Protein AF-F3GG56-F1 (afdb_monomer_lite)

Organism: NCBI:txid629263

pLDDT: mean 71.56, std 25.31, range [20.62, 97.62]

Secondary structure (DSSP, 8-state):
------SSS---SSSSS-SEEEEEHHHHHHHHHHHTS---GGGG--SEEE-SSPTTGGGG-SEEEETTEEEEEEEEEEE-GGGGB-TTT-PBPTT-TTHHHHHHHHEETTEEEEEEEEEEES-----TTEEEEEE-SSS-----SS-EEEEE--------------------------

Sequence (178 aa):
IPGGYQTVNDRVGFADGFPLLLIGQGSLDDLSARMGRPQEMLRFRPNLVIEGAEAFAEDGWKRIRIGDIEFQLLTPCARCILTTVDPATGERSADREPFATLKTYREVEGNVLFGQNVANEGWASLKWGCPSKCWSRGGDCRCPAGVLSAALLPTDHWSSKNRSCQSTRGWGELSFWP

Foldseek 3Di:
DPDADPDPDDDDDPDPGFDFWEAEPQQQVVLCVLVVHHDDPVLVVGQKYWYDDHHPPQVQFQWKDFAHKIKGFDAFDFDDLSSQQDPVPRDGNPVSPPQVVQCVPQQDPNTRTGTTGMDIDDDDDHDFQTFMDTDHPDPDDDPPPDGITIDRDPPDDDDDDDDDDDDDDDDDDDDDDD

Radius of gyration: 17.55 Å; chains: 1; bounding box: 44×44×42 Å

Structure (mmCIF, N/CA/C/O backbone):
data_AF-F3GG56-F1
#
_entry.id   AF-F3GG56-F1
#
loop_
_atom_site.group_PDB
_atom_site.id
_atom_site.type_symbol
_atom_site.label_atom_id
_atom_site.label_alt_id
_atom_site.label_comp_id
_atom_site.label_asym_id
_atom_site.label_entity_id
_atom_site.label_seq_id
_atom_site.pdbx_PDB_ins_code
_atom_site.Cartn_x
_atom_site.Cartn_y
_atom_site.Cartn_z
_atom_site.occupancy
_atom_site.B_iso_or_equiv
_atom_site.auth_seq_id
_atom_site.auth_comp_id
_atom_site.auth_asym_id
_atom_site.auth_atom_id
_atom_site.pdbx_PDB_model_num
ATOM 1 N N . ILE A 1 1 ? 18.960 7.220 12.911 1.00 43.25 1 ILE A N 1
ATOM 2 C CA . ILE A 1 1 ? 18.642 6.880 11.505 1.00 43.25 1 ILE A CA 1
ATOM 3 C C . ILE A 1 1 ? 19.958 6.647 10.768 1.00 43.25 1 ILE A C 1
ATOM 5 O O . ILE A 1 1 ? 20.612 7.627 10.432 1.00 43.25 1 ILE A O 1
ATOM 9 N N . PRO A 1 2 ? 20.413 5.399 10.589 1.00 36.97 2 PRO A N 1
ATOM 10 C CA . PRO A 1 2 ? 21.508 5.084 9.680 1.00 36.97 2 PRO A CA 1
ATOM 11 C C . PRO A 1 2 ? 20.952 4.430 8.402 1.00 36.97 2 PRO A C 1
ATOM 13 O O . PRO A 1 2 ? 20.401 3.337 8.475 1.00 36.97 2 PRO A O 1
ATOM 16 N N . GLY A 1 3 ? 21.087 5.096 7.248 1.00 45.09 3 GLY A N 1
ATOM 17 C CA . GLY A 1 3 ? 20.789 4.507 5.930 1.00 45.09 3 GLY A CA 1
ATOM 18 C C . GLY A 1 3 ? 19.905 5.365 5.021 1.00 45.09 3 GLY A C 1
ATOM 19 O O . GLY A 1 3 ? 18.816 4.939 4.655 1.00 45.09 3 GLY A O 1
ATOM 20 N N . GLY A 1 4 ? 20.349 6.573 4.668 1.00 50.53 4 GLY A N 1
ATOM 21 C CA . GLY A 1 4 ? 19.671 7.392 3.659 1.00 50.53 4 GLY A CA 1
ATOM 22 C C . GLY A 1 4 ? 19.847 6.823 2.245 1.00 50.53 4 GLY A C 1
ATOM 23 O O . GLY A 1 4 ? 20.959 6.432 1.904 1.00 50.53 4 GLY A O 1
ATOM 24 N N . TYR A 1 5 ? 18.747 6.820 1.477 1.00 57.56 5 TYR A N 1
ATOM 25 C CA . TYR A 1 5 ? 18.648 6.750 0.006 1.00 57.56 5 TYR A CA 1
ATOM 26 C C . TYR A 1 5 ? 19.387 5.591 -0.670 1.00 57.56 5 TYR A C 1
ATOM 28 O O . TYR A 1 5 ? 20.599 5.635 -0.869 1.00 57.56 5 TYR A O 1
ATOM 36 N N . GLN A 1 6 ? 18.648 4.534 -1.020 1.00 52.34 6 GLN A N 1
ATOM 37 C CA . GLN A 1 6 ? 19.246 3.290 -1.519 1.00 52.34 6 GLN A CA 1
ATOM 38 C C . GLN A 1 6 ? 18.984 3.027 -3.017 1.00 52.34 6 GLN A C 1
ATOM 40 O O . GLN A 1 6 ? 19.161 1.904 -3.474 1.00 52.34 6 GLN A O 1
ATOM 45 N N . THR A 1 7 ? 18.715 4.109 -3.772 1.00 56.66 7 THR A N 1
ATOM 46 C CA . THR A 1 7 ? 18.988 4.368 -5.211 1.00 56.66 7 THR A CA 1
ATOM 47 C C . THR A 1 7 ? 18.245 3.521 -6.267 1.00 56.66 7 THR A C 1
ATOM 49 O O . THR A 1 7 ? 17.949 2.356 -6.058 1.00 56.66 7 THR A O 1
ATOM 52 N N . VAL A 1 8 ? 17.863 4.066 -7.434 1.00 52.19 8 VAL A N 1
ATOM 53 C CA . VAL A 1 8 ? 18.765 4.526 -8.515 1.00 52.19 8 VAL A CA 1
ATOM 54 C C . VAL A 1 8 ? 18.840 6.068 -8.615 1.00 52.19 8 VAL A C 1
ATOM 56 O O . VAL A 1 8 ? 18.184 6.700 -9.432 1.00 52.19 8 VAL A O 1
ATOM 59 N N . ASN A 1 9 ? 19.684 6.662 -7.764 1.00 55.62 9 ASN A N 1
ATOM 60 C CA . ASN A 1 9 ? 20.062 8.080 -7.635 1.00 55.62 9 ASN A CA 1
ATOM 61 C C . ASN A 1 9 ? 18.956 9.086 -7.257 1.00 55.62 9 ASN A C 1
ATOM 63 O O . ASN A 1 9 ? 18.759 10.110 -7.908 1.00 55.62 9 ASN A O 1
ATOM 67 N N . ASP A 1 10 ? 18.320 8.790 -6.123 1.00 62.59 10 ASP A N 1
ATOM 68 C CA . ASP A 1 10 ? 17.372 9.594 -5.342 1.00 62.59 10 ASP A CA 1
ATOM 69 C C . ASP A 1 10 ? 17.573 11.130 -5.350 1.00 62.59 10 ASP A C 1
ATOM 71 O O . ASP A 1 10 ? 18.665 11.636 -5.080 1.00 62.59 10 ASP A O 1
ATOM 75 N N . ARG A 1 11 ? 16.467 11.885 -5.479 1.00 54.31 11 ARG A N 1
ATOM 76 C CA . ARG A 1 11 ? 16.242 13.148 -4.743 1.00 54.31 11 ARG A CA 1
ATOM 77 C C . ARG A 1 11 ? 14.777 13.273 -4.322 1.00 54.31 11 ARG A C 1
ATOM 79 O O . ARG A 1 11 ? 13.881 13.129 -5.146 1.00 54.31 11 ARG A O 1
ATOM 86 N N . VAL A 1 12 ? 14.549 13.609 -3.051 1.00 55.38 12 VAL A N 1
ATOM 87 C CA . VAL A 1 12 ? 13.222 13.867 -2.466 1.00 55.38 12 VAL A CA 1
ATOM 88 C C . VAL A 1 12 ? 13.140 15.298 -1.920 1.00 55.38 12 VAL A C 1
ATOM 90 O O . VAL A 1 12 ? 14.143 15.846 -1.467 1.00 55.38 12 VAL A O 1
ATOM 93 N N . GLY A 1 13 ? 11.951 15.907 -1.981 1.00 57.97 13 GLY A N 1
ATOM 94 C CA . GLY A 1 13 ? 11.652 17.208 -1.364 1.00 57.97 13 GLY A CA 1
ATOM 95 C C . GLY A 1 13 ? 11.037 17.049 0.031 1.00 57.97 13 GLY A C 1
ATOM 96 O O . GLY A 1 13 ? 11.738 17.119 1.031 1.00 57.97 13 GLY A O 1
ATOM 97 N N . PHE A 1 14 ? 9.725 16.793 0.093 1.00 54.75 14 PHE A N 1
ATOM 98 C CA . PHE A 1 14 ? 8.953 16.608 1.338 1.00 54.75 14 PHE A CA 1
ATOM 99 C C . PHE A 1 14 ? 8.449 15.165 1.549 1.00 54.75 14 PHE A C 1
ATOM 101 O O . PHE A 1 14 ? 7.532 14.945 2.334 1.00 54.75 14 PHE A O 1
ATOM 108 N N . ALA A 1 15 ? 8.974 14.186 0.805 1.00 57.44 15 ALA A N 1
ATOM 109 C CA . ALA A 1 15 ? 8.559 12.787 0.928 1.00 57.44 15 ALA A CA 1
ATOM 110 C C . ALA A 1 15 ? 9.323 12.076 2.057 1.00 57.44 15 ALA A C 1
ATOM 112 O O . ALA A 1 15 ? 10.504 12.345 2.269 1.00 57.44 15 ALA A O 1
ATOM 113 N N . ASP A 1 16 ? 8.670 11.122 2.723 1.00 53.34 16 ASP A N 1
ATOM 114 C CA . ASP A 1 16 ? 9.180 10.469 3.939 1.00 53.34 16 ASP A CA 1
ATOM 115 C C . ASP A 1 16 ? 10.363 9.496 3.702 1.00 53.34 16 ASP A C 1
ATOM 117 O O . ASP A 1 16 ? 10.889 8.929 4.659 1.00 53.34 16 ASP A O 1
ATOM 121 N N . GLY A 1 17 ? 10.821 9.304 2.454 1.00 54.62 17 GLY A N 1
ATOM 122 C CA . GLY A 1 17 ? 12.066 8.572 2.168 1.00 54.62 17 GLY A CA 1
ATOM 123 C C . GLY A 1 17 ? 12.237 8.028 0.745 1.00 54.62 17 GLY A C 1
ATOM 124 O O . GLY A 1 17 ? 13.373 7.897 0.297 1.00 54.62 17 GLY A O 1
ATOM 125 N N . PHE A 1 18 ? 11.146 7.755 0.018 1.00 61.84 18 PHE A N 1
ATOM 126 C CA . PHE A 1 18 ? 11.176 7.208 -1.349 1.00 61.84 18 PHE A CA 1
ATOM 127 C C . PHE A 1 18 ? 10.208 7.954 -2.280 1.00 61.84 18 PHE A C 1
ATOM 129 O O . PHE A 1 18 ? 9.188 8.459 -1.807 1.00 61.84 18 PHE A O 1
ATOM 136 N N . PRO A 1 19 ? 10.512 8.049 -3.589 1.00 70.31 19 PRO A N 1
ATOM 137 C CA . PRO A 1 19 ? 9.746 8.882 -4.513 1.00 70.31 19 PRO A CA 1
ATOM 138 C C . PRO A 1 19 ? 8.378 8.294 -4.875 1.00 70.31 19 PRO A C 1
ATOM 140 O O . PRO A 1 19 ? 7.456 9.061 -5.144 1.00 70.31 19 PRO A O 1
ATOM 143 N N . LEU A 1 20 ? 8.243 6.961 -4.893 1.00 86.00 20 LEU A N 1
ATOM 144 C CA . LEU A 1 20 ? 7.026 6.279 -5.323 1.00 86.00 20 LEU A CA 1
ATOM 145 C C . LEU A 1 20 ? 6.660 5.117 -4.392 1.00 86.00 20 LEU A C 1
ATOM 147 O O . LEU A 1 20 ? 7.518 4.338 -3.975 1.00 86.00 20 LEU A O 1
ATOM 151 N N . LEU A 1 21 ? 5.363 4.971 -4.130 1.00 90.81 21 LEU A N 1
ATOM 152 C CA . LEU A 1 21 ? 4.765 3.859 -3.397 1.00 90.81 21 LEU A CA 1
ATOM 153 C C . LEU A 1 21 ? 3.845 3.052 -4.319 1.00 90.81 21 LEU A C 1
ATOM 155 O O . LEU A 1 21 ? 2.959 3.613 -4.970 1.00 90.81 21 LEU A O 1
ATOM 159 N N . LEU A 1 22 ? 4.037 1.736 -4.327 1.00 92.94 22 LEU A N 1
ATOM 160 C CA . LEU A 1 22 ? 3.212 0.773 -5.042 1.00 92.94 22 LE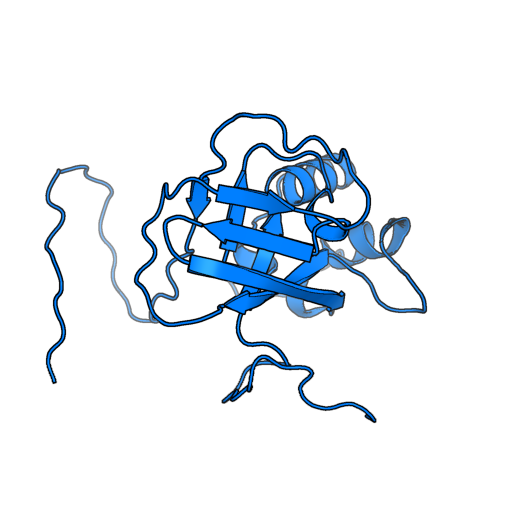U A CA 1
ATOM 161 C C . LEU A 1 22 ? 2.412 -0.090 -4.068 1.00 92.94 22 LEU A C 1
ATOM 163 O O . LEU A 1 22 ? 2.963 -0.574 -3.079 1.00 92.94 22 LEU A O 1
ATOM 167 N N . ILE A 1 23 ? 1.133 -0.319 -4.368 1.00 95.19 23 ILE A N 1
ATOM 168 C CA . ILE A 1 23 ? 0.257 -1.219 -3.604 1.00 95.19 23 ILE A CA 1
ATOM 169 C C . ILE A 1 23 ? -0.563 -2.084 -4.567 1.00 95.19 23 ILE A C 1
ATOM 171 O O . ILE A 1 23 ? -1.071 -1.589 -5.575 1.00 95.19 23 ILE A O 1
ATOM 175 N N . GLY A 1 24 ? -0.708 -3.374 -4.266 1.00 94.75 24 GLY A N 1
ATOM 176 C CA . GLY A 1 24 ? -1.625 -4.254 -4.990 1.00 94.75 24 GLY A CA 1
ATOM 177 C C . GLY A 1 24 ? -3.084 -4.044 -4.569 1.00 94.75 24 GLY A C 1
ATOM 178 O O . GLY A 1 24 ? -3.380 -3.939 -3.379 1.00 94.75 24 GLY A O 1
ATOM 179 N N . GLN A 1 25 ? -4.022 -4.041 -5.520 1.00 94.25 25 GLN A N 1
ATOM 180 C CA . GLN A 1 25 ? -5.458 -4.002 -5.210 1.00 94.25 25 GLN A CA 1
ATOM 181 C C . GLN A 1 25 ? -5.879 -5.226 -4.382 1.00 94.25 25 GLN A C 1
ATOM 183 O O . GLN A 1 25 ? -6.579 -5.069 -3.387 1.00 94.25 25 GLN A O 1
ATOM 188 N N . GLY A 1 26 ? -5.348 -6.416 -4.694 1.00 94.81 26 GLY A N 1
ATOM 189 C CA . GLY A 1 26 ? -5.597 -7.630 -3.907 1.00 94.81 26 GLY A CA 1
ATOM 190 C C . GLY A 1 26 ? -5.169 -7.505 -2.437 1.00 94.81 26 GLY A C 1
ATOM 191 O O . GLY A 1 26 ? -5.829 -8.048 -1.554 1.00 94.81 26 GLY A O 1
ATOM 192 N N . SER A 1 27 ? -4.116 -6.732 -2.145 1.00 96.94 27 SER A N 1
ATOM 193 C CA . SER A 1 27 ? -3.671 -6.441 -0.772 1.00 96.94 27 SER A CA 1
ATOM 194 C C . SER A 1 27 ? -4.665 -5.554 -0.018 1.00 96.94 27 SER A C 1
ATOM 196 O O . SER A 1 27 ? -4.894 -5.748 1.177 1.00 96.94 27 SER A O 1
ATOM 198 N N . LEU A 1 28 ? -5.277 -4.578 -0.701 1.00 96.88 28 LEU A N 1
ATOM 199 C CA . LEU A 1 28 ? -6.338 -3.749 -0.122 1.00 96.88 28 LEU A CA 1
ATOM 200 C C . LEU A 1 28 ? -7.628 -4.551 0.087 1.00 96.88 28 LEU A C 1
ATOM 202 O O . LEU A 1 28 ? -8.318 -4.346 1.089 1.00 96.88 28 LEU A O 1
ATOM 206 N N . ASP A 1 29 ? -7.940 -5.461 -0.833 1.00 96.94 29 ASP A N 1
ATOM 207 C CA . ASP A 1 29 ? -9.124 -6.312 -0.756 1.00 96.94 29 ASP A CA 1
ATOM 208 C C . ASP A 1 29 ? -9.025 -7.288 0.428 1.00 96.94 29 ASP A C 1
ATOM 210 O O . ASP A 1 29 ? -9.970 -7.386 1.213 1.00 96.94 29 ASP A O 1
ATOM 214 N N . ASP A 1 30 ? -7.868 -7.933 0.636 1.00 97.62 30 ASP A N 1
ATOM 215 C CA . ASP A 1 30 ? -7.615 -8.782 1.814 1.00 97.62 30 ASP A CA 1
ATOM 216 C C . ASP A 1 30 ? -7.719 -7.982 3.123 1.00 97.62 30 ASP A C 1
ATOM 218 O O . ASP A 1 30 ? -8.399 -8.406 4.063 1.00 97.62 30 ASP A O 1
ATOM 222 N N . LEU A 1 31 ? -7.135 -6.780 3.174 1.00 97.31 31 LEU A N 1
ATOM 223 C CA . LEU A 1 31 ? -7.261 -5.898 4.335 1.00 97.31 31 LEU A CA 1
ATOM 224 C C . LEU A 1 31 ? -8.726 -5.528 4.615 1.00 97.31 31 LEU A C 1
ATOM 226 O O . LEU A 1 31 ? -9.179 -5.614 5.758 1.00 97.31 31 LEU A O 1
ATOM 230 N N . SER A 1 32 ? -9.470 -5.143 3.580 1.00 96.56 32 SER A N 1
ATOM 231 C CA . SER A 1 32 ? -10.889 -4.789 3.690 1.00 96.56 32 SER A CA 1
ATOM 232 C C . SER A 1 32 ? -11.725 -5.973 4.180 1.00 96.56 32 SER A C 1
ATOM 234 O O . SER A 1 32 ? -12.598 -5.811 5.037 1.00 96.56 32 SER A O 1
ATOM 236 N N . ALA A 1 33 ? -11.427 -7.182 3.695 1.00 96.88 33 ALA A N 1
ATOM 237 C CA . ALA A 1 33 ? -12.085 -8.408 4.128 1.00 96.88 33 ALA A CA 1
ATOM 238 C C . ALA A 1 33 ? -11.826 -8.702 5.614 1.00 96.88 33 ALA A C 1
ATOM 240 O O . ALA A 1 33 ? -12.768 -8.990 6.352 1.00 96.88 33 ALA A O 1
ATOM 241 N N . ARG A 1 34 ? -10.580 -8.562 6.087 1.00 96.69 34 ARG A N 1
ATOM 242 C CA . ARG A 1 34 ? -10.224 -8.750 7.510 1.00 96.69 34 ARG A CA 1
ATOM 243 C C . ARG A 1 34 ? -10.898 -7.740 8.428 1.00 96.69 34 ARG A C 1
ATOM 245 O O . ARG A 1 34 ? -11.269 -8.083 9.545 1.00 96.69 34 ARG A O 1
ATOM 252 N N . MET A 1 35 ? -11.064 -6.511 7.953 1.00 94.75 35 MET A N 1
ATOM 253 C CA . MET A 1 35 ? -11.761 -5.457 8.687 1.00 94.75 35 MET A CA 1
ATOM 254 C C . MET A 1 35 ? -13.286 -5.615 8.669 1.00 94.75 35 MET A C 1
ATOM 256 O O . MET A 1 35 ? -13.978 -4.941 9.430 1.00 94.75 35 MET A O 1
ATOM 260 N N . GLY A 1 36 ? -13.826 -6.448 7.775 1.00 95.44 36 GLY A N 1
ATOM 261 C CA . GLY A 1 36 ? -15.267 -6.575 7.559 1.00 95.44 36 GLY A CA 1
ATOM 262 C C . GLY A 1 36 ? -15.917 -5.324 6.956 1.00 95.44 36 GLY A C 1
ATOM 263 O O . GLY A 1 36 ? -17.139 -5.191 7.002 1.00 95.44 36 GLY A O 1
ATOM 264 N N . ARG A 1 37 ? -15.127 -4.391 6.405 1.00 93.56 37 ARG A N 1
ATOM 265 C CA . ARG A 1 37 ? -15.616 -3.177 5.736 1.00 93.56 37 ARG A CA 1
ATOM 266 C C . ARG A 1 37 ? -14.640 -2.703 4.655 1.00 93.56 37 ARG A C 1
ATOM 268 O O . ARG A 1 37 ? -13.432 -2.863 4.834 1.00 93.56 37 ARG A O 1
ATOM 275 N N . PRO A 1 38 ? -15.128 -2.065 3.575 1.00 93.12 38 PRO A N 1
ATOM 276 C CA . PRO A 1 38 ? -14.264 -1.511 2.536 1.00 93.12 38 PRO A CA 1
ATOM 277 C C . PRO A 1 38 ? -13.249 -0.515 3.101 1.00 93.12 38 PRO A C 1
ATOM 279 O O . PRO A 1 38 ? -13.566 0.252 4.015 1.00 93.12 38 PRO A O 1
ATOM 282 N N . GLN A 1 39 ? -12.042 -0.511 2.543 1.00 91.81 39 GLN A N 1
ATOM 283 C CA . GLN A 1 39 ? -11.027 0.510 2.780 1.00 91.81 39 GLN A CA 1
ATOM 284 C C . GLN A 1 39 ? -10.684 1.254 1.496 1.00 91.81 39 GLN A C 1
ATOM 286 O O . GLN A 1 39 ? -10.780 0.724 0.393 1.00 91.81 39 GLN A O 1
ATOM 291 N N . GLU A 1 40 ? -10.263 2.504 1.652 1.00 91.62 40 GLU A N 1
ATOM 292 C CA . GLU A 1 40 ? -9.909 3.368 0.533 1.00 91.62 40 GLU A CA 1
ATOM 293 C C . GLU A 1 40 ? -8.402 3.336 0.302 1.00 91.62 40 GLU A C 1
ATOM 295 O O . GLU A 1 40 ? -7.615 3.649 1.199 1.00 91.62 40 GLU A O 1
ATOM 300 N N . MET A 1 41 ? -7.994 3.051 -0.936 1.00 93.19 41 MET A N 1
ATOM 301 C CA . MET A 1 41 ? -6.584 3.046 -1.334 1.00 93.19 41 MET A CA 1
ATOM 302 C C . MET A 1 41 ? -5.882 4.383 -1.029 1.00 93.19 41 MET A C 1
ATOM 304 O O . MET A 1 41 ? -4.709 4.422 -0.655 1.00 93.19 41 MET A O 1
ATOM 308 N N . LEU A 1 42 ? -6.625 5.492 -1.120 1.00 89.62 42 LEU A N 1
ATOM 309 C CA . LEU A 1 42 ? -6.126 6.851 -0.912 1.00 89.62 42 LEU A CA 1
ATOM 310 C C . LEU A 1 42 ? -5.545 7.075 0.499 1.00 89.62 42 LEU A C 1
ATOM 312 O O . LEU A 1 42 ? -4.612 7.864 0.651 1.00 89.62 42 LEU A O 1
ATOM 316 N N . ARG A 1 43 ? -6.003 6.322 1.514 1.00 91.44 43 ARG A N 1
ATOM 317 C CA . ARG A 1 43 ? -5.471 6.361 2.897 1.00 91.44 43 ARG A CA 1
ATOM 318 C C . ARG A 1 43 ? -4.000 5.962 2.973 1.00 91.44 43 ARG A C 1
ATOM 320 O O . ARG A 1 43 ? -3.266 6.394 3.864 1.00 91.44 43 ARG A O 1
ATOM 327 N N . PHE A 1 44 ? -3.547 5.150 2.021 1.00 91.88 44 PHE A N 1
ATOM 328 C CA . PHE A 1 44 ? -2.166 4.687 1.955 1.00 91.88 44 PHE A CA 1
ATOM 329 C C . PHE A 1 44 ? -1.275 5.593 1.102 1.00 91.88 44 PHE A C 1
ATOM 331 O O . PHE A 1 44 ? -0.052 5.484 1.192 1.00 91.88 44 PHE A O 1
ATOM 338 N N . ARG A 1 45 ? -1.873 6.542 0.366 1.00 90.69 45 ARG A N 1
ATOM 339 C CA . ARG A 1 45 ? -1.200 7.495 -0.528 1.00 90.69 45 ARG A CA 1
ATOM 340 C C . ARG A 1 45 ? -0.251 6.819 -1.539 1.00 90.69 45 ARG A C 1
ATOM 342 O O . ARG A 1 45 ? 0.889 7.270 -1.662 1.00 90.69 45 ARG A O 1
ATOM 349 N N . PRO A 1 46 ? -0.657 5.734 -2.230 1.00 90.75 46 PRO A N 1
ATOM 350 C CA . PRO A 1 46 ? 0.188 5.154 -3.260 1.00 90.75 46 PRO A CA 1
ATOM 351 C C . PRO A 1 46 ? 0.250 6.059 -4.487 1.00 90.75 46 PRO A C 1
ATOM 353 O O . PRO A 1 46 ? -0.675 6.819 -4.777 1.00 90.75 46 PRO A O 1
ATOM 356 N N . ASN A 1 47 ? 1.332 5.922 -5.241 1.00 89.81 47 ASN A N 1
ATOM 357 C CA . ASN A 1 47 ? 1.456 6.489 -6.578 1.00 89.81 47 ASN A CA 1
ATOM 358 C C . ASN A 1 47 ? 0.980 5.491 -7.634 1.00 89.81 47 ASN A C 1
ATOM 360 O O . ASN A 1 47 ? 0.434 5.898 -8.653 1.00 89.81 47 ASN A O 1
ATOM 364 N N . LEU A 1 48 ? 1.195 4.196 -7.385 1.00 90.25 48 LEU A N 1
ATOM 365 C CA . LEU A 1 48 ? 0.886 3.113 -8.308 1.0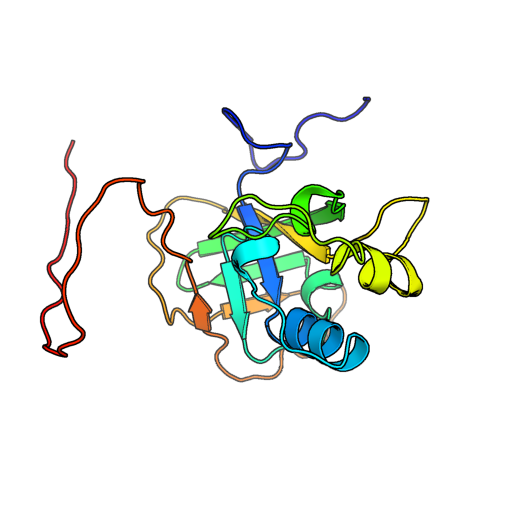0 90.25 48 LEU A CA 1
ATOM 366 C C . LEU A 1 48 ? 0.000 2.079 -7.616 1.00 90.25 48 LEU A C 1
ATOM 368 O O . LEU A 1 48 ? 0.357 1.554 -6.559 1.00 90.25 48 LEU A O 1
ATOM 372 N N . VAL A 1 49 ? -1.127 1.756 -8.241 1.00 91.75 49 VAL A N 1
ATOM 373 C CA . VAL A 1 49 ? -1.977 0.629 -7.841 1.00 91.75 49 VAL A CA 1
ATOM 374 C C . VAL A 1 49 ? -1.932 -0.431 -8.924 1.00 91.75 49 VAL A C 1
ATOM 376 O O . VAL A 1 49 ? -2.136 -0.094 -10.086 1.00 91.75 49 VAL A O 1
ATOM 379 N N . ILE A 1 50 ? -1.672 -1.682 -8.548 1.00 89.62 50 ILE A N 1
ATOM 380 C CA . ILE A 1 50 ? -1.607 -2.822 -9.471 1.00 89.62 50 ILE A CA 1
ATOM 381 C C . ILE A 1 50 ? -2.779 -3.771 -9.205 1.00 89.62 50 ILE A C 1
ATOM 383 O O . ILE A 1 50 ? -2.923 -4.293 -8.102 1.00 89.62 50 ILE A O 1
ATOM 387 N N . GLU A 1 51 ? -3.608 -4.019 -10.214 1.00 87.75 51 GLU A N 1
ATOM 388 C CA . GLU A 1 51 ? -4.792 -4.890 -10.122 1.00 87.75 51 GLU A CA 1
ATOM 389 C C . GLU A 1 51 ? -4.555 -6.260 -10.744 1.00 87.75 51 GLU A C 1
ATOM 391 O O . GLU A 1 51 ? -3.970 -6.301 -11.810 1.00 87.75 51 GLU A O 1
ATOM 396 N N . GLY A 1 52 ? -5.088 -7.349 -10.173 1.00 85.19 52 GLY A N 1
ATOM 397 C CA . GLY A 1 52 ? -5.028 -8.703 -10.761 1.00 85.19 52 GLY A CA 1
ATOM 398 C C . GLY A 1 52 ? -3.894 -9.592 -10.230 1.00 85.19 52 GLY A C 1
ATOM 399 O O . GLY A 1 52 ? -3.675 -10.692 -10.736 1.00 85.19 52 GLY A O 1
ATOM 400 N N . ALA A 1 53 ? -3.178 -9.124 -9.209 1.00 88.62 53 ALA A N 1
ATOM 401 C CA . ALA A 1 53 ? -2.240 -9.925 -8.437 1.00 88.62 53 ALA A CA 1
ATOM 402 C C . ALA A 1 53 ? -2.889 -10.414 -7.132 1.00 88.62 53 ALA A C 1
ATOM 404 O O . ALA A 1 53 ? -3.771 -9.748 -6.586 1.00 88.62 53 ALA A O 1
ATOM 405 N N . GLU A 1 54 ? -2.421 -11.559 -6.633 1.00 92.12 54 GLU A N 1
ATOM 406 C CA . GLU A 1 54 ? -2.796 -12.079 -5.313 1.00 92.12 54 GLU A CA 1
ATOM 407 C C . GLU A 1 54 ? -2.428 -11.091 -4.198 1.00 92.12 54 GLU A C 1
ATOM 409 O O . GLU A 1 54 ? -1.519 -10.268 -4.352 1.00 92.12 54 GLU A O 1
ATOM 414 N N . ALA A 1 55 ? -3.109 -11.196 -3.055 1.00 94.62 55 ALA A N 1
ATOM 415 C CA . ALA A 1 55 ? -2.829 -10.353 -1.899 1.00 94.62 55 ALA A CA 1
ATOM 416 C C . ALA A 1 55 ? -1.347 -10.435 -1.491 1.00 94.62 55 ALA A C 1
ATOM 418 O O . ALA A 1 55 ? -0.798 -11.520 -1.290 1.00 94.62 55 ALA A O 1
ATOM 419 N N . PHE A 1 56 ? -0.715 -9.268 -1.357 1.00 94.88 56 PHE A N 1
ATOM 420 C CA . PHE A 1 56 ? 0.690 -9.075 -0.988 1.00 94.88 56 PHE A CA 1
ATOM 421 C C . PHE A 1 56 ? 1.714 -9.674 -1.961 1.00 94.88 56 PHE A C 1
ATOM 423 O O . PHE A 1 56 ? 2.887 -9.813 -1.607 1.00 94.88 56 PHE A O 1
ATOM 430 N N . ALA A 1 57 ? 1.321 -10.008 -3.194 1.00 92.06 57 ALA A N 1
ATOM 431 C CA . ALA A 1 57 ? 2.252 -10.498 -4.210 1.00 92.06 57 ALA A CA 1
ATOM 432 C C . ALA A 1 57 ? 3.407 -9.512 -4.469 1.00 92.06 57 ALA A C 1
ATOM 434 O O . ALA A 1 57 ? 4.519 -9.942 -4.789 1.00 92.06 57 ALA A O 1
ATOM 435 N N . GLU A 1 58 ? 3.167 -8.210 -4.285 1.00 91.19 58 GLU A N 1
ATOM 436 C CA . GLU A 1 58 ? 4.169 -7.157 -4.429 1.00 91.19 58 GLU A CA 1
ATOM 437 C C . GLU A 1 58 ? 5.385 -7.332 -3.514 1.00 91.19 58 GLU A C 1
ATOM 439 O O . GLU A 1 58 ? 6.482 -6.933 -3.899 1.00 91.19 58 GLU A O 1
ATOM 444 N N . ASP A 1 59 ? 5.244 -7.997 -2.364 1.00 92.38 59 ASP A N 1
ATOM 445 C CA . ASP A 1 59 ? 6.354 -8.254 -1.438 1.00 92.38 59 ASP A CA 1
ATOM 446 C C . ASP A 1 59 ? 7.465 -9.110 -2.069 1.00 92.38 59 ASP A C 1
ATOM 448 O O . ASP A 1 59 ? 8.637 -9.016 -1.691 1.00 92.38 59 ASP A O 1
ATOM 452 N N . GLY A 1 60 ? 7.103 -9.957 -3.037 1.00 89.81 60 GLY A N 1
ATOM 453 C CA . GLY A 1 60 ? 8.027 -10.858 -3.722 1.00 89.81 60 GLY A CA 1
ATOM 454 C C . GLY A 1 60 ? 8.680 -10.263 -4.970 1.00 89.81 60 GLY A C 1
ATOM 455 O O . GLY A 1 60 ? 9.635 -10.847 -5.497 1.00 89.81 60 GLY A O 1
ATOM 456 N N . TRP A 1 61 ? 8.191 -9.130 -5.480 1.00 90.88 61 TRP A N 1
ATOM 457 C CA . TRP A 1 61 ? 8.697 -8.575 -6.734 1.00 90.88 61 TRP A CA 1
ATOM 458 C C . TRP A 1 61 ? 10.041 -7.877 -6.525 1.00 90.88 61 TRP A C 1
ATOM 460 O O . TRP A 1 61 ? 10.308 -7.254 -5.500 1.00 90.88 61 TRP A O 1
ATOM 470 N N . LYS A 1 62 ? 10.917 -7.978 -7.528 1.00 87.31 62 LYS A N 1
ATOM 471 C CA . LYS A 1 62 ? 12.195 -7.246 -7.561 1.00 87.31 62 LYS A CA 1
ATOM 472 C C . LYS A 1 62 ? 12.204 -6.168 -8.625 1.00 87.31 62 LYS A C 1
ATOM 474 O O . LYS A 1 62 ? 12.738 -5.085 -8.403 1.00 87.31 62 LYS A O 1
ATOM 479 N N . ARG A 1 63 ? 11.593 -6.462 -9.769 1.00 87.25 63 ARG A N 1
ATOM 480 C CA . ARG A 1 63 ? 11.364 -5.499 -10.838 1.00 87.25 63 ARG A CA 1
ATOM 481 C C . ARG A 1 63 ? 9.956 -5.643 -11.363 1.00 87.25 63 ARG A C 1
ATOM 483 O O . ARG A 1 63 ? 9.429 -6.754 -11.427 1.00 87.25 63 ARG A O 1
ATOM 490 N N . ILE A 1 64 ? 9.400 -4.529 -11.800 1.00 88.38 64 ILE A N 1
ATOM 491 C CA . ILE A 1 64 ? 8.203 -4.509 -12.624 1.00 88.38 64 ILE A CA 1
ATOM 492 C C . ILE A 1 64 ? 8.426 -3.589 -13.811 1.00 88.38 64 ILE A C 1
ATOM 494 O O . ILE A 1 64 ? 9.235 -2.672 -13.755 1.00 88.38 64 ILE A O 1
ATOM 498 N N . ARG A 1 65 ? 7.688 -3.810 -14.884 1.00 84.81 65 ARG A N 1
ATOM 499 C CA . ARG A 1 65 ? 7.593 -2.882 -16.000 1.00 84.81 65 ARG A CA 1
ATOM 500 C C . ARG A 1 65 ? 6.147 -2.478 -16.161 1.00 84.81 65 ARG A C 1
ATOM 502 O O . ARG A 1 65 ? 5.300 -3.362 -16.219 1.00 84.81 65 ARG A O 1
ATOM 509 N N . ILE A 1 66 ? 5.880 -1.182 -16.250 1.00 84.06 66 ILE A N 1
ATOM 510 C CA . ILE A 1 66 ? 4.553 -0.616 -16.501 1.00 84.06 66 ILE A CA 1
ATOM 511 C C . ILE A 1 66 ? 4.659 0.190 -17.794 1.00 84.06 66 ILE A C 1
ATOM 513 O O . ILE A 1 66 ? 5.411 1.163 -17.854 1.00 84.06 66 ILE A O 1
ATOM 517 N N . GLY A 1 67 ? 3.948 -0.232 -18.843 1.00 82.25 67 GLY A N 1
ATOM 518 C CA . GLY A 1 67 ? 4.176 0.308 -20.187 1.00 82.25 67 GLY A CA 1
ATOM 519 C C . GLY A 1 67 ? 5.639 0.130 -20.615 1.00 82.25 67 GLY A C 1
ATOM 520 O O . GLY A 1 67 ? 6.136 -0.999 -20.668 1.00 82.25 67 GLY A O 1
ATOM 521 N N . ASP A 1 68 ? 6.323 1.248 -20.864 1.00 79.81 68 ASP A N 1
ATOM 522 C CA . ASP A 1 68 ? 7.727 1.289 -21.298 1.00 79.81 68 ASP A CA 1
ATOM 523 C C . ASP A 1 68 ? 8.718 1.625 -20.168 1.00 79.81 68 ASP A C 1
ATOM 525 O O . ASP A 1 68 ? 9.917 1.720 -20.414 1.00 79.81 68 ASP A O 1
ATOM 529 N N . ILE A 1 69 ? 8.240 1.790 -18.927 1.00 81.31 69 ILE A N 1
ATOM 530 C CA . ILE A 1 69 ? 9.080 2.146 -17.774 1.00 81.31 69 ILE A CA 1
ATOM 531 C C . ILE A 1 69 ? 9.333 0.918 -16.909 1.00 81.31 69 ILE A C 1
ATOM 533 O O . ILE A 1 69 ? 8.389 0.238 -16.496 1.00 81.31 69 ILE A O 1
ATOM 537 N N . GLU A 1 70 ? 10.599 0.664 -16.587 1.00 86.44 70 GLU A N 1
ATOM 538 C CA . GLU A 1 70 ? 10.980 -0.305 -15.561 1.00 86.44 70 GLU A CA 1
ATOM 539 C C . GLU A 1 70 ? 11.038 0.355 -14.182 1.00 86.44 70 GLU A C 1
ATOM 541 O O . GLU A 1 70 ? 11.477 1.491 -14.029 1.00 86.44 70 GLU A O 1
ATOM 546 N N . PHE A 1 71 ? 10.606 -0.377 -13.163 1.00 86.56 71 PHE A N 1
ATOM 547 C CA . PHE A 1 71 ? 10.676 0.015 -11.767 1.00 86.56 71 PHE A CA 1
ATOM 548 C C . PHE A 1 71 ? 11.392 -1.069 -10.977 1.00 86.56 71 PHE A C 1
ATOM 550 O O . PHE A 1 71 ? 11.124 -2.264 -11.144 1.00 86.56 71 PHE A O 1
ATOM 557 N N . GLN A 1 72 ? 12.256 -0.646 -10.064 1.00 88.19 72 GLN A N 1
ATOM 558 C CA . GLN A 1 72 ? 12.839 -1.511 -9.050 1.00 88.19 72 GLN A CA 1
ATOM 559 C C . GLN A 1 72 ? 12.039 -1.393 -7.758 1.00 88.19 72 GLN A C 1
ATOM 561 O O . GLN A 1 72 ? 11.717 -0.285 -7.323 1.00 88.19 72 GLN A O 1
ATOM 566 N N . LEU A 1 73 ? 11.744 -2.533 -7.135 1.00 88.56 73 LEU A N 1
ATOM 567 C CA . LEU A 1 73 ? 11.188 -2.573 -5.787 1.00 88.56 73 LEU A CA 1
ATOM 568 C C . LEU A 1 73 ? 12.338 -2.553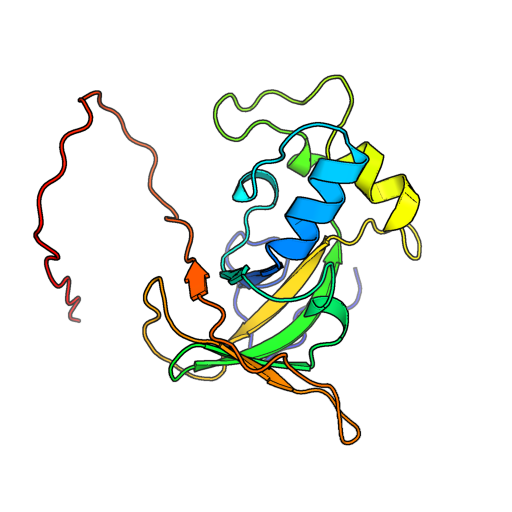 -4.787 1.00 88.56 73 LEU A C 1
ATOM 570 O O . LEU A 1 73 ? 13.213 -3.419 -4.824 1.00 88.56 73 LEU A O 1
ATOM 574 N N . LEU A 1 74 ? 12.335 -1.547 -3.917 1.00 87.75 74 LEU A N 1
ATOM 575 C CA . LEU A 1 74 ? 13.455 -1.246 -3.033 1.00 87.75 74 LEU A CA 1
ATOM 576 C C . LEU A 1 74 ? 13.256 -1.871 -1.657 1.00 87.75 74 LEU A C 1
ATOM 578 O O . LEU A 1 74 ? 14.041 -2.716 -1.231 1.00 87.75 74 LEU A O 1
ATOM 582 N N . THR A 1 75 ? 12.205 -1.454 -0.953 1.00 87.25 75 THR A N 1
ATOM 583 C CA . THR A 1 75 ? 11.957 -1.881 0.425 1.00 87.25 75 THR A CA 1
ATOM 584 C C . THR A 1 75 ? 10.467 -1.839 0.768 1.00 87.25 75 THR A C 1
ATOM 586 O O . THR A 1 75 ? 9.772 -0.924 0.299 1.00 87.25 75 THR A O 1
ATOM 589 N N . PRO A 1 76 ? 9.973 -2.761 1.617 1.00 92.25 76 PRO A N 1
ATOM 590 C CA . PRO A 1 76 ? 8.624 -2.683 2.161 1.00 92.25 76 PRO A CA 1
ATOM 591 C C . PRO A 1 76 ? 8.344 -1.329 2.819 1.00 92.25 76 PRO A C 1
ATOM 593 O O . PRO A 1 76 ? 9.198 -0.749 3.495 1.00 92.25 76 PRO A O 1
ATOM 596 N N . CYS A 1 77 ? 7.134 -0.809 2.629 1.00 91.50 77 CYS A N 1
ATOM 597 C CA . CYS A 1 77 ? 6.730 0.468 3.203 1.00 91.50 77 CYS A CA 1
ATOM 598 C C . CYS A 1 77 ? 6.172 0.263 4.616 1.00 91.50 77 CYS A C 1
ATOM 600 O O . CYS A 1 77 ? 5.094 -0.309 4.801 1.00 91.50 77 CYS A O 1
ATOM 602 N N . ALA A 1 78 ? 6.902 0.756 5.618 1.00 92.12 78 ALA A N 1
ATOM 603 C CA . ALA A 1 78 ? 6.401 0.841 6.981 1.00 92.12 78 ALA A CA 1
ATOM 604 C C . ALA A 1 78 ? 5.313 1.919 7.065 1.00 92.12 78 ALA A C 1
ATOM 606 O O . ALA A 1 78 ? 5.531 3.088 6.743 1.00 92.12 78 ALA A O 1
ATOM 607 N N . ARG A 1 79 ? 4.122 1.526 7.504 1.00 92.94 79 ARG A N 1
ATOM 608 C CA . ARG A 1 79 ? 2.994 2.427 7.713 1.00 92.94 79 ARG A CA 1
ATOM 609 C C . ARG A 1 79 ? 3.013 2.965 9.129 1.00 92.94 79 ARG A C 1
ATOM 611 O O . ARG A 1 79 ? 3.347 2.263 10.077 1.00 92.94 79 ARG A O 1
ATOM 618 N N . CYS A 1 80 ? 2.613 4.219 9.266 1.00 88.00 80 CYS A N 1
ATOM 619 C CA . CYS A 1 80 ? 2.415 4.870 10.551 1.00 88.00 80 CYS A CA 1
ATOM 620 C C . CYS A 1 80 ? 0.924 5.128 10.797 1.00 88.00 80 CYS A C 1
ATOM 622 O O . CYS A 1 80 ? 0.078 4.880 9.937 1.00 88.00 80 CYS A O 1
ATOM 624 N N . ILE A 1 81 ? 0.613 5.698 11.961 1.00 89.38 81 ILE A N 1
ATOM 625 C CA . ILE A 1 81 ? -0.753 6.042 12.370 1.00 89.38 81 ILE A CA 1
ATOM 626 C C . ILE A 1 81 ? -1.464 7.008 11.406 1.00 89.38 81 ILE A C 1
ATOM 628 O O . ILE A 1 81 ? -2.678 7.125 11.460 1.00 89.38 81 ILE A O 1
ATOM 632 N N . LEU A 1 82 ? -0.753 7.699 10.507 1.00 89.56 82 LEU A N 1
ATOM 633 C CA . LEU A 1 82 ? -1.384 8.603 9.538 1.00 89.56 82 LEU A CA 1
ATOM 634 C C . LEU A 1 82 ? -2.342 7.889 8.579 1.00 89.56 82 LEU A C 1
ATOM 636 O O . LEU A 1 82 ? -3.223 8.545 8.036 1.00 89.56 82 LEU A O 1
ATOM 640 N N . THR A 1 83 ? -2.234 6.567 8.408 1.00 89.69 83 THR A N 1
ATOM 641 C CA . THR A 1 83 ? -3.228 5.804 7.634 1.00 89.69 83 THR A CA 1
ATOM 642 C C . THR A 1 83 ? -4.625 5.852 8.248 1.00 89.69 83 THR A C 1
ATOM 644 O O . THR A 1 83 ? -5.594 5.587 7.542 1.00 89.69 83 THR A O 1
ATOM 647 N N . THR A 1 84 ? -4.751 6.198 9.534 1.00 92.31 84 THR A N 1
ATOM 648 C CA . THR A 1 84 ? -6.043 6.286 10.226 1.00 92.31 84 THR A CA 1
ATOM 649 C C . THR A 1 84 ? -6.749 7.621 10.035 1.00 92.31 84 THR A C 1
ATOM 651 O O . THR A 1 84 ? -7.891 7.771 10.472 1.00 92.31 84 THR A O 1
ATOM 654 N N . VAL A 1 85 ? -6.092 8.592 9.398 1.00 90.88 85 VAL A N 1
ATOM 655 C CA . VAL A 1 85 ? -6.689 9.883 9.063 1.00 90.88 85 VAL A CA 1
ATOM 656 C C . VAL A 1 85 ? -7.550 9.722 7.816 1.00 90.88 85 VAL A C 1
ATOM 658 O O . VAL A 1 85 ? -7.093 9.207 6.796 1.00 90.88 85 VAL A O 1
ATOM 661 N N . ASP A 1 86 ? -8.797 10.165 7.899 1.00 87.81 86 ASP A N 1
ATOM 662 C CA . ASP A 1 86 ? -9.690 10.245 6.755 1.00 87.81 86 ASP A CA 1
ATOM 663 C C . ASP A 1 86 ? -9.186 11.300 5.749 1.00 87.81 86 ASP A C 1
ATOM 665 O O . ASP A 1 86 ? -9.002 12.458 6.132 1.00 87.81 86 ASP A O 1
ATOM 669 N N . PRO A 1 87 ? -8.944 10.945 4.473 1.00 85.06 87 PRO A N 1
ATOM 670 C CA . PRO A 1 87 ? -8.415 11.892 3.493 1.00 85.06 87 PRO A CA 1
ATOM 671 C C . PRO A 1 87 ? -9.366 13.048 3.155 1.00 85.06 87 PRO A C 1
ATOM 673 O O . PRO A 1 87 ? -8.898 14.103 2.732 1.00 85.06 87 PRO A O 1
ATOM 676 N N . ALA A 1 88 ? -10.679 12.859 3.306 1.00 87.06 88 ALA A N 1
ATOM 677 C CA . ALA A 1 88 ? -11.682 13.867 2.984 1.00 87.06 88 ALA A CA 1
ATOM 678 C C . ALA A 1 88 ? -11.926 14.829 4.154 1.00 87.06 88 ALA A C 1
ATOM 680 O O . ALA A 1 88 ? -12.104 16.026 3.926 1.00 87.06 88 ALA A O 1
ATOM 681 N N . THR A 1 89 ? -11.932 14.330 5.394 1.00 89.69 89 THR A N 1
ATOM 682 C CA . THR A 1 89 ? -12.245 15.152 6.580 1.00 89.69 89 THR A CA 1
ATOM 683 C C . THR A 1 89 ? -11.015 15.588 7.375 1.00 89.69 89 THR A C 1
ATOM 685 O O . THR A 1 89 ? -11.077 16.568 8.113 1.00 89.69 89 THR A O 1
ATOM 688 N N . GLY A 1 90 ? -9.887 14.885 7.242 1.00 89.75 90 GLY A N 1
ATOM 689 C CA . GLY A 1 90 ? -8.696 15.091 8.068 1.00 89.75 90 GLY A CA 1
ATOM 690 C C . GLY A 1 90 ? -8.840 14.571 9.503 1.00 89.75 90 GLY A C 1
ATOM 691 O O . GLY A 1 90 ? -7.937 14.762 10.322 1.00 89.75 90 GLY A O 1
ATOM 692 N N . GLU A 1 91 ? -9.949 13.906 9.829 1.00 92.00 91 GLU A N 1
ATOM 693 C CA . GLU A 1 91 ? -10.208 13.380 11.165 1.00 92.00 91 GLU A CA 1
ATOM 694 C C . GLU A 1 91 ? -9.568 12.005 11.359 1.00 92.00 91 GLU A C 1
ATOM 696 O O . GLU A 1 91 ? -9.513 11.174 10.453 1.00 92.00 91 GLU A O 1
ATOM 701 N N . ARG A 1 92 ? -9.072 11.744 12.571 1.00 91.12 92 ARG A N 1
ATOM 702 C CA . ARG A 1 92 ? -8.511 10.436 12.927 1.00 91.12 92 ARG A CA 1
ATOM 703 C C . ARG A 1 92 ? -9.618 9.458 13.284 1.00 91.12 92 ARG A C 1
ATOM 705 O O . ARG A 1 92 ? -10.476 9.763 14.107 1.00 91.12 92 ARG A O 1
ATOM 712 N N . SER A 1 93 ? -9.516 8.247 12.753 1.00 89.50 93 SER A N 1
ATOM 713 C CA . SER A 1 93 ? -10.427 7.150 13.076 1.00 89.50 93 SER A CA 1
ATOM 714 C C . SER A 1 93 ? -10.295 6.762 14.551 1.00 89.50 93 SER A C 1
ATOM 716 O O . SER A 1 93 ? -9.196 6.464 15.032 1.00 89.50 93 SER A O 1
ATOM 718 N N . ALA A 1 94 ? -11.416 6.759 15.275 1.00 91.06 94 ALA A N 1
ATOM 719 C CA . ALA A 1 94 ? -11.454 6.466 16.711 1.00 91.06 94 ALA A CA 1
ATOM 720 C C . ALA A 1 94 ? -11.022 5.024 17.039 1.00 91.06 94 ALA A C 1
ATOM 722 O O . ALA A 1 94 ? -10.408 4.771 18.073 1.00 91.06 94 ALA A O 1
ATOM 723 N N . ASP A 1 95 ? -11.297 4.090 16.129 1.00 92.19 95 ASP A N 1
ATOM 724 C CA . ASP A 1 95 ? -10.922 2.674 16.212 1.00 92.19 95 ASP A CA 1
ATOM 725 C C . ASP A 1 95 ? -9.459 2.401 15.802 1.00 92.19 95 ASP A C 1
ATOM 727 O O . ASP A 1 95 ? -8.965 1.288 15.975 1.00 92.19 95 ASP A O 1
ATOM 731 N N . ARG A 1 96 ? -8.730 3.429 15.340 1.00 93.00 96 ARG A N 1
ATOM 732 C CA . ARG A 1 96 ? -7.350 3.353 14.823 1.00 93.00 96 ARG A CA 1
ATOM 733 C C . ARG A 1 96 ? -7.191 2.468 13.585 1.00 93.00 96 ARG A C 1
ATOM 735 O O . ARG A 1 96 ? -6.082 2.011 13.294 1.00 93.00 96 ARG A O 1
ATOM 742 N N . GLU A 1 97 ? -8.255 2.247 12.831 1.00 94.06 97 GLU A N 1
ATOM 743 C CA . GLU A 1 97 ? -8.172 1.537 11.559 1.00 94.06 97 GLU A CA 1
ATOM 744 C C . GLU A 1 97 ? -7.692 2.442 10.417 1.00 94.06 97 GLU A C 1
ATOM 746 O O . GLU A 1 97 ? -7.888 3.657 10.491 1.00 94.06 97 GLU A O 1
ATOM 751 N N . PRO A 1 98 ? -7.042 1.895 9.368 1.00 94.25 98 PRO A N 1
ATOM 752 C CA . PRO A 1 98 ? -6.719 0.480 9.119 1.00 94.25 98 PRO A CA 1
ATOM 753 C C . PRO A 1 98 ? -5.430 -0.013 9.811 1.00 94.25 98 PRO A C 1
ATOM 755 O O . PRO A 1 98 ? -4.992 -1.149 9.620 1.00 94.25 98 PRO A O 1
ATOM 758 N N . PHE A 1 99 ? -4.761 0.856 10.579 1.00 95.06 99 PHE A N 1
ATOM 759 C CA . PHE A 1 99 ? -3.477 0.541 11.209 1.00 95.06 99 PHE A CA 1
ATOM 760 C C . PHE A 1 99 ? -3.597 -0.589 12.239 1.00 95.06 99 PHE A C 1
ATOM 762 O O . PHE A 1 99 ? -2.730 -1.460 12.292 1.00 95.06 99 PHE A O 1
ATOM 769 N N . ALA A 1 100 ? -4.668 -0.585 13.038 1.00 95.19 100 ALA A N 1
ATOM 770 C CA . ALA A 1 100 ? -4.928 -1.614 14.038 1.00 95.19 100 ALA A CA 1
ATOM 771 C C . ALA A 1 100 ? -5.003 -3.012 13.409 1.00 95.19 100 ALA A C 1
ATOM 773 O O . ALA A 1 100 ? -4.291 -3.905 13.868 1.00 95.19 100 ALA A O 1
ATOM 774 N N . THR A 1 101 ? -5.767 -3.187 12.326 1.00 96.31 101 THR A N 1
ATOM 775 C CA . THR A 1 101 ? -5.858 -4.480 11.637 1.00 96.31 101 THR A CA 1
ATOM 776 C C . THR A 1 101 ? -4.537 -4.884 10.997 1.00 96.31 101 THR A C 1
ATOM 778 O O . THR A 1 101 ? -4.076 -5.998 11.239 1.00 96.31 101 THR A O 1
ATOM 781 N N . LEU A 1 102 ? -3.873 -3.994 10.248 1.00 96.62 102 LEU A N 1
ATOM 782 C CA . LEU A 1 102 ? -2.567 -4.297 9.643 1.00 96.62 102 LEU A CA 1
ATOM 783 C C . LEU A 1 102 ? -1.543 -4.761 10.682 1.00 96.62 102 LEU A C 1
ATOM 785 O O . LEU A 1 102 ? -0.821 -5.728 10.448 1.00 96.62 102 LEU A O 1
ATOM 789 N N . LYS A 1 103 ? -1.520 -4.132 11.859 1.00 96.12 103 LYS A N 1
ATOM 790 C CA . LYS A 1 103 ? -0.608 -4.506 12.941 1.00 96.12 103 LYS A CA 1
ATOM 791 C C . LYS A 1 103 ? -0.749 -5.976 13.359 1.00 96.12 103 LYS A C 1
ATOM 793 O O . LYS A 1 103 ? 0.243 -6.604 13.698 1.00 96.12 103 LYS A O 1
ATOM 798 N N . THR A 1 104 ? -1.949 -6.551 13.291 1.00 96.62 104 THR A N 1
ATOM 799 C CA . THR A 1 104 ? -2.186 -7.933 13.748 1.00 96.62 104 THR A CA 1
ATOM 800 C C . THR A 1 104 ? -1.498 -9.010 12.907 1.00 96.62 104 THR A C 1
ATOM 802 O O . THR A 1 104 ? -1.233 -10.090 13.427 1.00 96.62 104 THR A O 1
ATOM 805 N N . TYR A 1 105 ? -1.218 -8.745 11.626 1.00 96.00 105 TYR A N 1
ATOM 806 C CA . TYR A 1 105 ? -0.727 -9.773 10.694 1.00 96.00 105 TYR A CA 1
ATOM 807 C C . TYR A 1 105 ? 0.388 -9.299 9.753 1.00 96.00 105 TYR A C 1
ATOM 809 O O . TYR A 1 105 ? 0.940 -10.102 9.004 1.00 96.00 105 TYR A O 1
ATOM 817 N N . ARG A 1 106 ? 0.732 -8.007 9.785 1.00 96.19 106 ARG A N 1
ATOM 818 C CA . ARG A 1 106 ? 1.770 -7.389 8.944 1.00 96.19 106 ARG A CA 1
ATOM 819 C C . ARG A 1 106 ? 2.854 -6.678 9.751 1.00 96.19 106 ARG A C 1
ATOM 821 O O . ARG A 1 106 ? 3.628 -5.911 9.182 1.00 96.19 106 ARG A O 1
ATOM 828 N N . GLU A 1 107 ? 2.908 -6.892 11.065 1.00 95.75 107 GLU A N 1
ATOM 829 C CA . GLU A 1 107 ? 3.989 -6.378 11.905 1.00 95.75 107 GLU A CA 1
ATOM 830 C C . GLU A 1 107 ? 5.234 -7.267 11.786 1.00 95.75 107 GLU A C 1
ATOM 832 O O . GLU A 1 107 ? 5.199 -8.458 12.086 1.00 95.75 107 GLU A O 1
ATOM 837 N N . VAL A 1 108 ? 6.345 -6.669 11.358 1.00 93.38 108 VAL A N 1
ATOM 838 C CA . VAL A 1 108 ? 7.663 -7.303 11.259 1.00 93.38 108 VAL A CA 1
ATOM 839 C C . VAL A 1 108 ? 8.667 -6.395 11.955 1.00 93.38 108 VAL A C 1
ATOM 841 O O . VAL A 1 108 ? 8.803 -5.228 11.594 1.00 93.38 108 VAL A O 1
ATOM 844 N N . GLU A 1 109 ? 9.345 -6.912 12.983 1.00 92.75 109 GLU A N 1
ATOM 845 C CA . GLU A 1 109 ? 10.352 -6.162 13.758 1.00 92.75 109 GLU A CA 1
ATOM 846 C C . GLU A 1 109 ? 9.847 -4.790 14.262 1.00 92.75 109 GLU A C 1
ATOM 848 O O . GLU A 1 109 ? 10.571 -3.796 14.264 1.00 92.75 109 GLU A O 1
ATOM 853 N N . GLY A 1 110 ? 8.572 -4.715 14.664 1.00 90.62 110 GLY A N 1
ATOM 854 C CA . GLY A 1 110 ? 7.935 -3.482 15.146 1.00 90.62 110 GLY A CA 1
ATOM 855 C C . GLY A 1 110 ? 7.440 -2.527 14.052 1.00 90.62 110 GLY A C 1
ATOM 856 O O . GLY A 1 110 ? 6.872 -1.482 14.370 1.00 90.62 110 GLY A O 1
ATOM 857 N N . ASN A 1 111 ? 7.615 -2.870 12.772 1.00 91.81 111 ASN A N 1
ATOM 858 C CA . ASN A 1 111 ? 7.129 -2.094 11.632 1.00 91.81 111 ASN A CA 1
ATOM 859 C C . ASN A 1 111 ? 5.900 -2.760 11.011 1.00 91.81 111 ASN A C 1
ATOM 861 O O . ASN A 1 111 ? 5.934 -3.934 10.660 1.00 91.81 111 ASN A O 1
ATOM 865 N N . VAL A 1 112 ? 4.819 -2.001 10.830 1.00 95.88 112 VAL A N 1
ATOM 866 C CA . VAL A 1 112 ? 3.600 -2.489 10.169 1.00 95.88 112 VAL A CA 1
ATOM 867 C C . VAL A 1 112 ? 3.727 -2.267 8.665 1.00 95.88 112 VAL A C 1
ATOM 869 O O . VAL A 1 112 ? 3.748 -1.122 8.220 1.00 95.88 112 VAL A O 1
ATOM 872 N N . LEU A 1 113 ? 3.837 -3.336 7.877 1.00 95.94 113 LEU A N 1
ATOM 873 C CA . LEU A 1 113 ? 4.201 -3.259 6.459 1.00 95.94 113 LEU A CA 1
ATOM 874 C C . LEU A 1 113 ? 2.983 -3.309 5.529 1.00 95.94 113 LEU A C 1
ATOM 876 O O . LEU A 1 113 ? 2.192 -4.255 5.577 1.00 95.94 113 LEU A O 1
ATOM 880 N N . PHE A 1 114 ? 2.869 -2.335 4.625 1.00 96.50 114 PHE A N 1
ATOM 881 C CA . PHE A 1 114 ? 1.850 -2.339 3.572 1.00 96.50 114 PHE A CA 1
ATOM 882 C C . PHE A 1 114 ? 2.305 -1.527 2.356 1.00 96.50 114 PHE A C 1
ATOM 884 O O . PHE A 1 114 ? 2.534 -0.318 2.462 1.00 96.50 114 PHE A O 1
ATOM 891 N N . GLY A 1 115 ? 2.406 -2.192 1.204 1.00 94.69 115 GLY A N 1
ATOM 892 C CA . GLY A 1 115 ? 2.966 -1.626 -0.019 1.00 94.69 115 GLY A CA 1
ATOM 893 C C . GLY A 1 115 ? 4.490 -1.695 -0.094 1.00 94.69 115 GLY A C 1
ATOM 894 O O . GLY A 1 115 ? 5.179 -2.022 0.875 1.00 94.69 115 GLY A O 1
ATOM 895 N N . GLN A 1 116 ? 5.014 -1.354 -1.265 1.00 93.56 116 GLN A N 1
ATOM 896 C CA . GLN A 1 116 ? 6.435 -1.405 -1.595 1.00 93.56 116 GLN A CA 1
ATOM 897 C C . GLN A 1 116 ? 6.909 -0.054 -2.121 1.00 93.56 116 GLN A C 1
ATOM 899 O O . GLN A 1 116 ? 6.277 0.546 -2.991 1.00 93.56 116 GLN A O 1
ATOM 904 N N . ASN A 1 117 ? 8.038 0.423 -1.603 1.00 90.75 117 ASN A N 1
ATOM 905 C CA . ASN A 1 117 ? 8.694 1.602 -2.151 1.00 90.75 117 ASN A CA 1
ATOM 906 C C . ASN A 1 117 ? 9.392 1.229 -3.456 1.00 90.75 117 ASN A C 1
ATOM 908 O O . ASN A 1 117 ? 10.113 0.227 -3.513 1.00 90.75 117 ASN A O 1
ATOM 912 N N . VAL A 1 118 ? 9.196 2.041 -4.491 1.00 89.19 118 VAL A N 1
ATOM 913 C CA . VAL A 1 118 ? 9.732 1.778 -5.827 1.00 89.19 118 VAL A CA 1
ATOM 914 C C . VAL A 1 118 ? 10.469 2.987 -6.388 1.00 89.19 118 VAL A C 1
ATOM 916 O O . VAL A 1 118 ? 10.184 4.133 -6.038 1.00 89.19 118 VAL A O 1
ATOM 919 N N . ALA A 1 119 ? 11.410 2.723 -7.287 1.00 86.06 119 ALA A N 1
ATOM 920 C CA . ALA A 1 119 ? 12.081 3.739 -8.089 1.00 86.06 119 ALA A CA 1
ATOM 921 C C . ALA A 1 119 ? 11.989 3.365 -9.567 1.00 86.06 119 ALA A C 1
ATOM 923 O O . ALA A 1 119 ? 12.170 2.200 -9.922 1.00 86.06 119 ALA A O 1
ATOM 924 N N . ASN A 1 120 ? 11.698 4.345 -10.419 1.00 84.31 120 ASN A N 1
ATOM 925 C CA . ASN A 1 120 ? 11.719 4.167 -11.866 1.00 84.31 120 ASN A CA 1
ATOM 926 C C . ASN A 1 120 ? 13.150 4.215 -12.408 1.00 84.31 12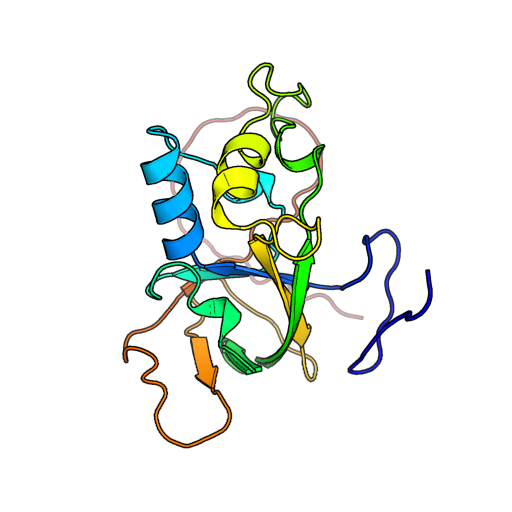0 ASN A C 1
ATOM 928 O O . ASN A 1 120 ? 13.990 4.985 -11.943 1.00 84.31 120 ASN A O 1
ATOM 932 N N . GLU A 1 121 ? 13.395 3.433 -13.450 1.00 77.69 121 GLU A N 1
ATOM 933 C CA . GLU A 1 121 ? 14.581 3.522 -14.287 1.00 77.69 121 GLU A CA 1
ATOM 934 C C . GLU A 1 121 ? 14.239 4.321 -15.551 1.00 77.69 121 GLU A C 1
ATOM 936 O O . GLU A 1 121 ? 13.397 3.920 -16.355 1.00 77.69 121 GLU A O 1
ATOM 941 N N . GLY A 1 122 ? 14.903 5.464 -15.735 1.00 69.50 122 GLY A N 1
ATOM 942 C CA . GLY A 1 122 ? 14.723 6.312 -16.914 1.00 69.50 122 GLY A CA 1
ATOM 943 C C . GLY A 1 122 ? 13.487 7.215 -16.869 1.00 69.50 122 GLY A C 1
ATOM 944 O O . GLY A 1 122 ? 12.800 7.337 -15.855 1.00 69.50 122 GLY A O 1
ATOM 945 N N . TRP A 1 123 ? 13.237 7.895 -17.987 1.00 69.44 123 TRP A N 1
ATOM 946 C CA . TRP A 1 123 ? 12.172 8.886 -18.139 1.00 69.44 123 TRP A CA 1
ATOM 947 C C . TRP A 1 123 ? 11.114 8.366 -19.106 1.00 69.44 123 TRP A C 1
ATOM 949 O O . TRP A 1 123 ? 11.444 8.034 -20.242 1.00 69.44 123 TRP A O 1
ATOM 959 N N . ALA A 1 124 ? 9.847 8.353 -18.694 1.00 69.25 124 ALA A N 1
ATOM 960 C CA . ALA A 1 124 ? 8.724 8.254 -19.622 1.00 69.25 124 ALA A CA 1
ATOM 961 C C . ALA A 1 124 ? 7.426 8.770 -18.982 1.00 69.25 124 ALA A C 1
ATOM 963 O O . ALA A 1 124 ? 7.408 9.193 -17.826 1.00 69.25 124 ALA A O 1
ATOM 964 N N . SER A 1 125 ? 6.338 8.729 -19.752 1.00 71.62 125 SER A N 1
ATOM 965 C CA . SER A 1 125 ? 4.992 9.028 -19.264 1.00 71.62 125 SER A CA 1
ATOM 966 C C . SER A 1 125 ? 4.225 7.735 -19.002 1.00 71.62 125 SER A C 1
ATOM 968 O O . SER A 1 125 ? 4.285 6.795 -19.794 1.00 71.62 125 SER A O 1
ATOM 970 N N . LEU A 1 126 ? 3.496 7.694 -17.890 1.00 74.88 126 LEU A N 1
ATOM 971 C CA . LEU A 1 126 ? 2.542 6.631 -17.598 1.00 74.88 126 LEU A CA 1
ATOM 972 C C . LEU A 1 126 ? 1.123 7.136 -17.826 1.00 74.88 126 LEU A C 1
ATOM 974 O O . LEU A 1 126 ? 0.804 8.289 -17.540 1.00 74.88 126 LEU A O 1
ATOM 978 N N . LYS A 1 127 ? 0.265 6.244 -18.316 1.00 71.12 127 LYS A N 1
ATOM 979 C CA . LYS A 1 127 ? -1.173 6.471 -18.428 1.00 71.12 127 LYS A CA 1
ATOM 980 C C . LYS A 1 127 ? -1.908 5.449 -17.574 1.00 71.12 127 LYS A C 1
ATOM 982 O O . LYS A 1 127 ? -1.438 4.329 -17.373 1.00 71.12 127 LYS A O 1
ATOM 987 N N . TRP A 1 128 ? -3.079 5.843 -17.092 1.00 71.75 128 TRP A N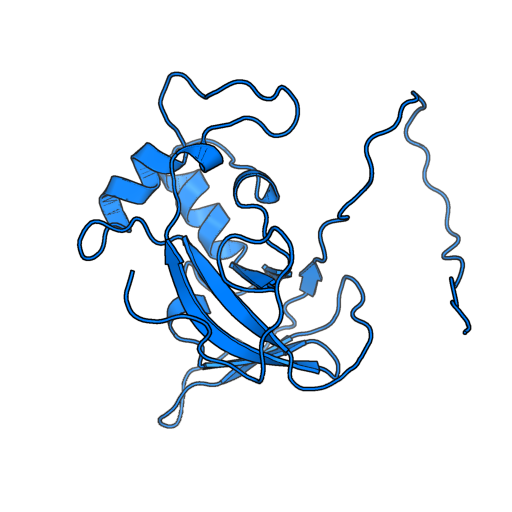 1
ATOM 988 C CA . TRP A 1 128 ? -4.006 4.906 -16.470 1.00 71.75 128 TRP A CA 1
ATOM 989 C C . TRP A 1 128 ? -4.325 3.769 -17.453 1.00 71.75 128 TRP A C 1
ATOM 991 O O . TRP A 1 128 ? -4.480 4.027 -18.650 1.00 71.75 128 TRP A O 1
ATOM 1001 N N . GLY A 1 129 ? -4.388 2.521 -16.985 1.00 70.62 129 GLY A N 1
ATOM 1002 C CA . GLY A 1 129 ? -4.613 1.375 -17.876 1.00 70.62 129 GLY A CA 1
ATOM 1003 C C . GLY A 1 129 ? -3.351 0.765 -18.484 1.00 70.62 129 GLY A C 1
ATOM 1004 O O . GLY A 1 129 ? -3.459 -0.217 -19.218 1.00 70.62 129 GLY A O 1
ATOM 1005 N N . CYS A 1 130 ? -2.155 1.308 -18.219 1.00 58.84 130 CYS A N 1
ATOM 1006 C CA . CYS A 1 130 ? -0.925 0.723 -18.749 1.00 58.84 130 CYS A CA 1
ATOM 1007 C C . CYS A 1 130 ? -0.735 -0.711 -18.219 1.00 58.84 130 CYS A C 1
ATOM 1009 O O . CYS A 1 130 ? -0.778 -0.905 -17.002 1.00 58.84 130 CYS A O 1
ATOM 1011 N N . PRO A 1 131 ? -0.483 -1.702 -19.097 1.00 67.19 131 PRO A N 1
ATOM 1012 C CA . PRO A 1 131 ? -0.238 -3.072 -18.671 1.00 67.19 131 PRO A CA 1
ATOM 1013 C C . PRO A 1 131 ? 1.077 -3.148 -17.896 1.00 67.19 131 PRO A C 1
ATOM 1015 O O . PRO A 1 131 ? 2.066 -2.518 -18.292 1.00 67.19 131 PRO A O 1
ATOM 1018 N N . SER A 1 132 ? 1.111 -3.964 -16.841 1.00 66.00 132 SER A N 1
ATOM 1019 C CA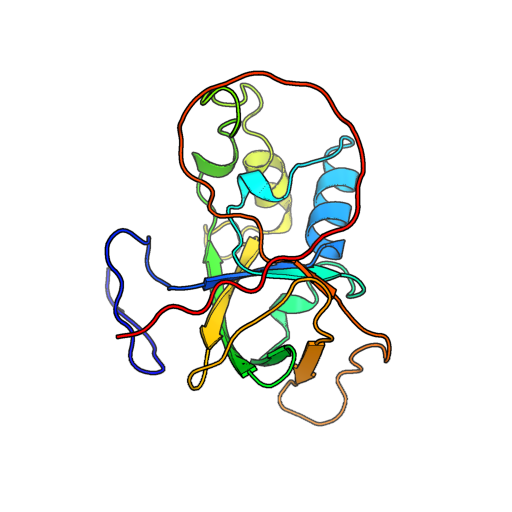 . SER A 1 132 ? 2.345 -4.238 -16.105 1.00 66.00 132 SER A CA 1
ATOM 1020 C C . SER A 1 132 ? 2.798 -5.704 -16.127 1.00 66.00 132 SER A C 1
ATOM 1022 O O . SER A 1 132 ? 2.014 -6.621 -16.379 1.00 66.00 132 SER A O 1
ATOM 1024 N N . LYS A 1 133 ? 4.107 -5.919 -15.945 1.00 69.31 133 LYS A N 1
ATOM 1025 C CA . LYS A 1 133 ? 4.791 -7.226 -15.882 1.00 69.31 133 LYS A CA 1
ATOM 1026 C C . LYS A 1 133 ? 5.770 -7.243 -14.707 1.00 69.31 133 LYS A C 1
ATOM 1028 O O . LYS A 1 133 ? 6.394 -6.221 -14.461 1.00 69.31 133 LYS A O 1
ATOM 1033 N N . CYS A 1 134 ? 5.943 -8.379 -14.028 1.00 63.28 134 CYS A N 1
ATOM 1034 C CA . CYS A 1 134 ? 6.797 -8.531 -12.840 1.00 63.28 134 CYS A CA 1
ATOM 1035 C C . CYS A 1 134 ? 7.934 -9.564 -13.011 1.00 63.28 134 CYS A C 1
ATOM 1037 O O . CYS A 1 134 ? 7.844 -10.452 -13.855 1.00 63.28 134 CYS A O 1
ATOM 1039 N N . TRP A 1 135 ? 9.002 -9.460 -12.205 1.00 58.47 135 TRP A N 1
ATOM 1040 C CA . TRP A 1 135 ? 10.122 -10.420 -12.157 1.00 58.47 135 TRP A CA 1
ATOM 1041 C C . TRP A 1 135 ? 10.711 -10.605 -10.737 1.00 58.47 135 TRP A C 1
ATOM 1043 O O . TRP A 1 135 ? 10.775 -9.650 -9.954 1.00 58.47 135 TRP A O 1
ATOM 1053 N N . SER A 1 136 ? 11.220 -11.811 -10.435 1.00 49.41 136 SER A N 1
ATOM 1054 C CA . SER A 1 136 ? 11.962 -12.204 -9.210 1.00 49.41 136 SER A CA 1
ATOM 1055 C C . SER A 1 136 ? 13.256 -12.996 -9.556 1.00 49.41 136 SER A C 1
ATOM 1057 O O . SER A 1 136 ? 13.433 -13.418 -10.700 1.00 49.41 136 SER A O 1
ATOM 1059 N N . ARG A 1 137 ? 14.213 -13.172 -8.616 1.00 38.47 137 ARG A N 1
ATOM 1060 C CA . ARG A 1 137 ? 15.435 -13.999 -8.828 1.00 38.47 137 ARG A CA 1
ATOM 1061 C C . ARG A 1 137 ? 15.139 -15.487 -8.596 1.00 38.47 137 ARG A C 1
ATOM 1063 O O . ARG A 1 137 ? 14.609 -15.831 -7.548 1.00 38.47 137 ARG A O 1
ATOM 1070 N N . GLY A 1 138 ? 15.632 -16.342 -9.496 1.00 39.56 138 GLY A N 1
ATOM 1071 C CA . GLY A 1 138 ? 15.442 -17.798 -9.456 1.00 39.56 138 GLY A CA 1
ATOM 1072 C C . GLY A 1 138 ? 14.201 -18.177 -10.254 1.00 39.56 138 GLY A C 1
ATOM 1073 O O . GLY A 1 138 ? 13.103 -17.787 -9.888 1.00 39.56 138 GLY A O 1
ATOM 1074 N N . GLY A 1 139 ? 14.403 -18.841 -11.394 1.00 37.00 139 GLY A N 1
ATOM 1075 C CA . GLY A 1 139 ? 13.366 -19.074 -12.397 1.00 37.00 139 GLY A CA 1
ATOM 1076 C C . GLY A 1 139 ? 12.050 -19.601 -11.819 1.00 37.00 139 GLY A C 1
ATOM 1077 O O . GLY A 1 139 ? 12.047 -20.516 -11.004 1.00 37.00 139 GLY A O 1
ATOM 1078 N N . ASP A 1 140 ? 10.963 -19.028 -12.332 1.00 38.06 140 ASP A N 1
ATOM 1079 C CA . ASP A 1 140 ? 9.561 -19.380 -12.088 1.00 38.06 140 ASP A CA 1
ATOM 1080 C C . ASP A 1 140 ? 8.915 -18.787 -10.817 1.00 38.06 140 ASP A C 1
ATOM 1082 O O . ASP A 1 140 ? 8.524 -19.481 -9.881 1.00 38.06 140 ASP A O 1
ATOM 1086 N N . CYS A 1 141 ? 8.692 -17.468 -10.833 1.00 37.91 141 CYS A N 1
ATOM 1087 C CA . CYS A 1 141 ? 7.491 -16.907 -10.217 1.00 37.91 141 CYS A CA 1
ATOM 1088 C C . CYS A 1 141 ? 6.511 -16.569 -11.339 1.00 37.91 141 CYS A C 1
ATOM 1090 O O . CYS A 1 141 ? 6.772 -15.695 -12.168 1.00 37.91 141 CYS A O 1
ATOM 1092 N N . ARG A 1 142 ? 5.380 -17.273 -11.376 1.00 41.53 142 ARG A N 1
ATOM 1093 C CA . ARG A 1 142 ? 4.284 -16.965 -12.294 1.00 41.53 142 ARG A CA 1
ATOM 1094 C C . ARG A 1 142 ? 3.718 -15.603 -11.919 1.00 41.53 142 ARG A C 1
ATOM 1096 O O . ARG A 1 142 ? 2.961 -15.499 -10.963 1.00 41.53 142 ARG A O 1
ATOM 1103 N N . CYS A 1 143 ? 4.044 -14.570 -12.690 1.00 42.06 143 CYS A N 1
ATOM 1104 C CA . CYS A 1 143 ? 3.087 -13.487 -12.876 1.00 42.06 143 CYS A CA 1
ATOM 1105 C C . CYS A 1 143 ? 1.882 -14.142 -13.569 1.00 42.06 143 CYS A C 1
ATOM 1107 O O . CYS A 1 143 ? 2.079 -14.691 -14.661 1.00 42.06 143 CYS A O 1
ATOM 1109 N N . PRO A 1 144 ? 0.676 -14.179 -12.971 1.00 40.69 144 PRO A N 1
ATOM 1110 C CA . PRO A 1 144 ? -0.488 -14.622 -13.715 1.00 40.69 144 PRO A CA 1
ATOM 1111 C C . PRO A 1 144 ? -0.569 -13.760 -14.977 1.00 40.69 144 PRO A C 1
ATOM 1113 O O . PRO A 1 144 ? -0.556 -12.530 -14.927 1.00 40.69 144 PRO A O 1
ATOM 1116 N N . ALA A 1 145 ? -0.494 -14.421 -16.130 1.00 34.62 145 ALA A N 1
ATOM 1117 C CA . ALA A 1 145 ? -0.517 -13.769 -17.423 1.00 34.62 145 ALA A CA 1
ATOM 1118 C C . ALA A 1 145 ? -1.888 -13.106 -17.594 1.00 34.62 145 ALA A C 1
ATOM 1120 O O . ALA A 1 145 ? -2.870 -13.779 -17.888 1.00 34.62 145 ALA A O 1
ATOM 1121 N N . GLY A 1 146 ? -1.958 -11.797 -17.370 1.00 37.34 146 GLY A N 1
ATOM 1122 C CA . GLY A 1 146 ? -3.221 -11.075 -17.443 1.00 37.34 146 GLY A CA 1
ATOM 1123 C C . GLY A 1 146 ? -3.106 -9.661 -16.905 1.00 37.34 146 GLY A C 1
ATOM 1124 O O . GLY A 1 146 ? -3.495 -9.405 -15.781 1.00 37.34 146 GLY A O 1
ATOM 1125 N N . VAL A 1 147 ? -2.530 -8.779 -17.726 1.00 37.78 147 VAL A N 1
ATOM 1126 C CA . VAL A 1 147 ? -2.842 -7.340 -17.826 1.00 37.78 147 VAL A CA 1
ATOM 1127 C C . VAL A 1 147 ? -3.309 -6.686 -16.515 1.00 37.78 147 VAL A C 1
ATOM 1129 O O . VAL A 1 147 ? -4.501 -6.557 -16.262 1.00 37.78 147 VAL A O 1
ATOM 1132 N N . LEU A 1 148 ? -2.346 -6.227 -15.717 1.00 42.72 148 LEU A N 1
ATOM 1133 C CA . LEU A 1 148 ? -2.593 -5.443 -14.511 1.00 42.72 148 LEU A CA 1
ATOM 1134 C C . LEU A 1 148 ? -2.583 -3.956 -14.910 1.00 42.72 148 LEU A C 1
ATOM 1136 O O . LEU A 1 148 ? -1.552 -3.461 -15.379 1.00 42.72 148 LEU A O 1
ATOM 1140 N N . SER A 1 149 ? -3.711 -3.260 -14.778 1.00 43.75 149 SER A N 1
ATOM 1141 C CA . SER A 1 149 ? -3.783 -1.808 -14.983 1.00 43.75 149 SER A CA 1
ATOM 1142 C C . SER A 1 149 ? -3.032 -1.106 -13.854 1.00 43.75 149 SER A C 1
ATOM 1144 O O . SER A 1 149 ? -3.282 -1.392 -12.684 1.00 43.75 149 SER A O 1
ATOM 1146 N N . ALA A 1 150 ? -2.114 -0.197 -14.191 1.00 48.53 150 ALA A N 1
ATOM 1147 C CA . ALA A 1 150 ? -1.581 0.748 -13.219 1.00 48.53 150 ALA A CA 1
ATOM 1148 C C . ALA A 1 150 ? -2.508 1.964 -13.120 1.00 48.53 150 ALA A C 1
ATOM 1150 O O . ALA A 1 150 ? -2.671 2.704 -14.097 1.00 48.53 150 ALA A O 1
ATOM 1151 N N . ALA A 1 151 ? -3.088 2.195 -11.943 1.00 49.56 151 ALA A N 1
ATOM 1152 C CA . ALA A 1 151 ? -3.792 3.437 -11.665 1.00 49.56 151 ALA A CA 1
ATOM 1153 C C . ALA A 1 151 ? -2.842 4.465 -11.046 1.00 49.56 151 ALA A C 1
ATOM 1155 O O . ALA A 1 151 ? -2.396 4.294 -9.912 1.00 49.56 151 ALA A O 1
ATOM 1156 N N . LEU A 1 152 ? -2.554 5.544 -11.779 1.00 48.16 152 LEU A N 1
ATOM 1157 C CA . LEU A 1 152 ? -2.065 6.777 -11.169 1.00 48.16 152 LEU A CA 1
ATOM 1158 C C . LEU A 1 152 ? -3.256 7.437 -10.474 1.00 48.16 152 LEU A C 1
ATOM 1160 O O . LEU A 1 152 ? -4.220 7.822 -11.139 1.00 48.16 152 LEU A O 1
ATOM 1164 N N . LEU A 1 153 ? -3.213 7.541 -9.147 1.00 43.41 153 LEU A N 1
ATOM 1165 C CA . LEU A 1 153 ? -4.180 8.374 -8.439 1.00 43.41 153 LEU A CA 1
ATOM 1166 C C . LEU A 1 153 ? -3.873 9.843 -8.775 1.00 43.41 153 LEU A C 1
ATOM 1168 O O . LEU A 1 153 ? -2.702 10.229 -8.708 1.00 43.41 153 LEU A O 1
ATOM 1172 N N . PRO A 1 154 ? -4.876 10.663 -9.143 1.00 32.22 154 PRO A N 1
ATOM 1173 C CA . PRO A 1 154 ? -4.656 12.084 -9.362 1.00 32.22 154 PRO A CA 1
ATOM 1174 C C . PRO A 1 154 ? -4.091 12.693 -8.080 1.00 32.22 154 PRO A C 1
ATOM 1176 O O . PRO A 1 154 ? -4.728 12.657 -7.026 1.00 32.22 154 PRO A O 1
ATOM 1179 N N . THR A 1 155 ? -2.886 13.251 -8.146 1.00 32.50 155 THR A N 1
ATOM 1180 C CA . THR A 1 155 ? -2.349 14.097 -7.079 1.00 32.50 155 THR A CA 1
ATOM 1181 C C . THR A 1 155 ? -2.942 15.495 -7.233 1.00 32.50 155 THR A C 1
ATOM 1183 O O . THR A 1 155 ? -2.215 16.450 -7.499 1.00 32.50 155 THR A O 1
ATOM 1186 N N . ASP A 1 156 ? -4.264 15.627 -7.154 1.00 32.78 156 ASP A N 1
ATOM 1187 C CA . ASP A 1 156 ? -4.903 16.903 -7.458 1.00 32.78 156 ASP A CA 1
ATOM 1188 C C . ASP A 1 156 ? -4.991 17.804 -6.227 1.00 32.78 156 ASP A C 1
ATOM 1190 O O . ASP A 1 156 ? -5.677 17.539 -5.241 1.00 32.78 156 ASP A O 1
ATOM 1194 N N . HIS A 1 157 ? -4.234 18.895 -6.331 1.00 30.14 157 HIS A N 1
ATOM 1195 C CA . HIS A 1 157 ? -4.643 20.262 -6.042 1.00 30.14 157 HIS A CA 1
ATOM 1196 C C . HIS A 1 157 ? -5.948 20.450 -5.249 1.00 30.14 157 HIS A C 1
ATOM 1198 O O . HIS A 1 157 ? -7.065 20.335 -5.751 1.00 30.14 157 HIS A O 1
ATOM 1204 N N . TRP A 1 158 ? -5.779 20.947 -4.026 1.00 23.38 158 TRP A N 1
ATOM 1205 C CA . TRP A 1 158 ? -6.787 21.730 -3.328 1.00 23.38 158 TRP A CA 1
ATOM 1206 C C . TRP A 1 158 ? -7.122 22.997 -4.135 1.00 23.38 158 TRP A C 1
ATOM 1208 O O . TRP A 1 158 ? -6.300 23.906 -4.209 1.00 23.38 158 TRP A O 1
ATOM 1218 N N . SER A 1 159 ? -8.319 23.072 -4.730 1.00 24.75 159 SER A N 1
ATOM 1219 C CA . SER A 1 159 ? -9.184 24.264 -4.666 1.00 24.75 159 SER A CA 1
ATOM 1220 C C . SER A 1 159 ? -10.556 24.050 -5.325 1.00 24.75 159 SER A C 1
ATOM 1222 O O . SER A 1 159 ? -10.680 23.753 -6.506 1.00 24.75 159 SER A O 1
ATOM 1224 N N . SER A 1 160 ? -11.577 24.270 -4.496 1.00 29.84 160 SER A N 1
ATOM 1225 C CA . SER A 1 160 ? -12.988 24.614 -4.725 1.00 29.84 160 SER A CA 1
ATOM 1226 C C . SER A 1 160 ? -13.575 24.637 -6.158 1.00 29.84 160 SER A C 1
ATOM 1228 O O . SER A 1 160 ? -13.262 25.504 -6.968 1.00 29.84 160 SER A O 1
ATOM 1230 N N . LYS A 1 161 ? -14.621 23.826 -6.389 1.00 27.03 161 LYS A N 1
ATOM 1231 C CA . LYS A 1 161 ? -16.041 24.256 -6.482 1.00 27.03 161 LYS A CA 1
ATOM 1232 C C . LYS A 1 161 ? -16.918 23.157 -7.099 1.00 27.03 161 LYS A C 1
ATOM 1234 O O . LYS A 1 161 ? -16.620 22.623 -8.157 1.00 27.03 161 LYS A O 1
ATOM 1239 N N . ASN A 1 162 ? -18.054 22.913 -6.444 1.00 30.61 162 ASN A N 1
ATOM 1240 C CA . ASN A 1 162 ? -19.249 22.217 -6.932 1.00 30.61 162 ASN A CA 1
ATOM 1241 C C . ASN A 1 162 ? -19.468 22.271 -8.459 1.00 30.61 162 ASN A C 1
ATOM 1243 O O . ASN A 1 162 ? -19.716 23.361 -8.991 1.00 30.61 162 ASN A O 1
ATOM 1247 N N . ARG A 1 163 ? -19.589 21.097 -9.104 1.00 27.08 163 ARG A N 1
ATOM 1248 C CA . ARG A 1 163 ? -20.752 20.749 -9.949 1.00 27.08 163 ARG A CA 1
ATOM 1249 C C . ARG A 1 163 ? -20.736 19.296 -10.449 1.00 27.08 163 ARG A C 1
ATOM 1251 O O . ARG A 1 163 ? -19.786 18.862 -11.078 1.00 27.08 163 ARG A O 1
ATOM 1258 N N . SER A 1 164 ? -21.840 18.609 -10.154 1.00 25.36 164 SER A N 1
ATOM 1259 C CA . SER A 1 164 ? -22.552 17.589 -10.945 1.00 25.36 164 SER A CA 1
ATOM 1260 C C . SER A 1 164 ? -21.787 16.698 -11.937 1.00 25.36 164 SER A C 1
ATOM 1262 O O . SER A 1 164 ? -21.282 17.153 -12.958 1.00 25.36 164 SER A O 1
ATOM 1264 N N . CYS A 1 165 ? -21.917 15.391 -11.701 1.00 26.94 165 CYS A N 1
ATOM 1265 C CA . CYS A 1 165 ? -21.744 14.300 -12.657 1.00 26.94 165 CYS A CA 1
ATOM 1266 C C . CYS A 1 165 ? -22.424 14.583 -14.011 1.00 26.94 165 CYS A C 1
ATOM 1268 O O . CYS A 1 165 ? -23.650 14.662 -14.049 1.00 26.94 165 CYS A O 1
ATOM 1270 N N . GLN A 1 166 ? -21.649 14.672 -15.100 1.00 23.72 166 GLN A N 1
ATOM 1271 C CA . GLN A 1 166 ? -22.071 14.288 -16.454 1.00 23.72 166 GLN A CA 1
ATOM 1272 C C . GLN A 1 166 ? -20.873 13.766 -17.254 1.00 23.72 166 GLN A C 1
ATOM 1274 O O . GLN A 1 166 ? -19.807 14.377 -17.299 1.00 23.72 166 GLN A O 1
ATOM 1279 N N . SER A 1 167 ? -21.071 12.611 -17.889 1.00 37.44 167 SER A N 1
ATOM 1280 C CA . SER A 1 167 ? -20.146 12.021 -18.847 1.00 37.44 167 SER A CA 1
ATOM 1281 C C . SER A 1 167 ? -20.051 12.883 -20.104 1.00 37.44 167 SER A C 1
ATOM 1283 O O . SER A 1 167 ? -21.094 13.196 -20.667 1.00 37.44 167 SER A O 1
ATOM 1285 N N . THR A 1 168 ? -18.849 13.123 -20.627 1.00 26.09 168 THR A N 1
ATOM 1286 C CA . THR A 1 168 ? -18.614 13.214 -22.078 1.00 26.09 168 THR A CA 1
ATOM 1287 C C . THR A 1 168 ? -17.131 13.065 -22.400 1.00 26.09 168 THR A C 1
ATOM 1289 O O . THR A 1 168 ? -16.258 13.534 -21.679 1.00 26.09 168 THR A O 1
ATOM 1292 N N . ARG A 1 169 ? -16.894 12.376 -23.515 1.00 31.12 169 ARG A N 1
ATOM 1293 C CA . ARG A 1 169 ? -15.621 12.116 -24.187 1.00 31.12 169 ARG A CA 1
ATOM 1294 C C . ARG A 1 169 ? -14.838 13.408 -24.452 1.00 31.12 169 ARG A C 1
ATOM 1296 O O . ARG A 1 169 ? -15.427 14.381 -24.910 1.00 31.12 169 ARG A O 1
ATOM 1303 N N . GLY A 1 170 ? -13.517 13.353 -24.296 1.00 25.88 170 GLY A N 1
ATOM 1304 C CA . GLY A 1 170 ? -12.595 14.369 -24.813 1.00 25.88 170 GLY A CA 1
ATOM 1305 C C . GLY A 1 170 ? -11.297 14.418 -24.018 1.00 25.88 170 GLY A C 1
ATOM 1306 O O . GLY A 1 170 ? -11.177 15.214 -23.096 1.00 25.88 170 GLY A O 1
ATOM 1307 N N . TRP A 1 171 ? -10.330 13.561 -24.352 1.00 29.58 171 TRP A N 1
ATOM 1308 C CA . TRP A 1 171 ? -9.000 13.608 -23.742 1.00 29.58 171 TRP A CA 1
ATOM 1309 C C . TRP A 1 171 ? -8.142 14.621 -24.500 1.00 29.58 171 TRP A C 1
ATOM 1311 O O . TRP A 1 171 ? -7.675 14.342 -25.602 1.00 29.58 171 TRP A O 1
ATOM 1321 N N . GLY A 1 172 ? -8.000 15.813 -23.918 1.00 25.12 172 GLY A N 1
ATOM 1322 C CA . GLY A 1 172 ? -7.042 16.824 -24.349 1.00 25.12 172 GLY A CA 1
ATOM 1323 C C . GLY A 1 172 ? -5.624 16.408 -23.966 1.00 25.12 172 GLY A C 1
ATOM 1324 O O . GLY A 1 172 ? -5.343 16.090 -22.813 1.00 25.12 172 GLY A O 1
ATOM 1325 N N . GLU A 1 173 ? -4.751 16.386 -24.961 1.00 24.88 173 GLU A N 1
ATOM 1326 C CA . GLU A 1 173 ? -3.314 16.185 -24.846 1.00 24.88 173 GLU A CA 1
ATOM 1327 C C . GLU A 1 173 ? -2.692 17.450 -24.229 1.00 24.88 173 GLU A C 1
ATOM 1329 O O . GLU A 1 173 ? -2.802 18.537 -24.792 1.00 24.88 173 GLU A O 1
ATOM 1334 N N . LEU A 1 174 ? -2.084 17.336 -23.045 1.00 23.97 174 LEU A N 1
ATOM 1335 C CA . LEU A 1 174 ? -1.313 18.421 -22.433 1.00 23.97 174 LEU A CA 1
ATOM 1336 C C . LEU A 1 174 ? 0.173 18.125 -22.620 1.00 23.97 174 LEU A C 1
ATOM 1338 O O . LEU A 1 174 ? 0.775 17.356 -21.873 1.00 23.97 174 LEU A O 1
ATOM 1342 N N . SER A 1 175 ? 0.752 18.728 -23.655 1.00 23.02 175 SER A N 1
ATOM 1343 C CA . SER A 1 175 ? 2.197 18.831 -23.839 1.00 23.02 175 SER A CA 1
ATOM 1344 C C . SER A 1 175 ? 2.713 20.035 -23.050 1.00 23.02 175 SER A C 1
ATOM 1346 O O . SER A 1 175 ? 2.188 21.135 -23.205 1.00 23.02 175 SER A O 1
ATOM 1348 N N . PHE A 1 176 ? 3.755 19.850 -22.240 1.00 21.98 176 PHE A N 1
ATOM 1349 C CA . PHE A 1 176 ? 4.523 20.955 -21.662 1.00 21.98 176 PHE A CA 1
ATOM 1350 C C . PHE A 1 176 ? 5.903 21.013 -22.331 1.00 21.98 176 PHE A C 1
ATOM 1352 O O . PHE A 1 176 ? 6.613 20.013 -22.398 1.00 21.98 176 PHE A O 1
ATOM 1359 N N . TRP A 1 177 ? 6.236 22.192 -22.847 1.00 20.62 177 TRP A N 1
ATOM 1360 C CA . TRP A 1 177 ? 7.541 22.640 -23.346 1.00 20.62 177 TRP A CA 1
ATOM 1361 C C . TRP A 1 177 ? 7.796 24.026 -22.733 1.00 20.62 177 TRP A C 1
ATOM 1363 O O . TRP A 1 177 ? 6.819 24.749 -22.508 1.00 20.62 177 TRP A O 1
ATOM 1373 N N . PRO A 1 178 ? 9.046 24.506 -22.712 1.00 30.70 178 PRO A N 1
ATOM 1374 C CA . PRO A 1 178 ? 10.275 23.903 -22.200 1.00 30.70 178 PRO A CA 1
ATOM 1375 C C . PRO A 1 178 ? 10.516 24.235 -20.714 1.00 30.70 178 PRO A C 1
ATOM 1377 O O . PRO A 1 178 ? 9.926 25.214 -20.204 1.00 30.70 178 PRO A O 1
#

InterPro domains:
  IPR005302 Molybdenum cofactor sulfurase, C-terminal [PF03473] (10-118)
  IPR005302 Molybdenum cofactor sulfurase, C-terminal [PS51340] (1-150)
  IPR011037 Pyruvate kinase-like, insert domain superfamily [SSF50800] (7-106)